Protein AF-A0A950K5E9-F1 (afdb_monomer)

Nearest PDB structures (foldseek):
  7qwk-assembly5_E  TM=5.659E-01  e=1.089E+00  Homo sapiens
  3qam-assembly1_E  TM=7.586E-01  e=2.704E+00  Mus musculus
  7qwk-assembly7_G  TM=5.672E-01  e=1.291E+00  Homo sapiens
  6aar-assembly1_A  TM=5.950E-01  e=1.531E+00  Homo sapiens
  8ie5-assembly1_A  TM=5.416E-01  e=1.531E+00  Homo sapiens

pLDDT: mean 90.54, std 13.65, range [38.53, 98.0]

Sequence (75 aa):
MDGHKPKFVTLREYPQVGPYRVRILEDGVTRSRCLDIREHVHPQGLSRYGIRIKFRSDLEFLRDVLGAVLRDPLF

Secondary structure (DSSP, 8-state):
------SEEEEEE---BTTEEEEEEEETTT--EEEEEEEEETTTEEEEEEEEE--HHHHHHHHHHHHHHTT-TT-

Solvent-accessible surface area (backbone atoms only — not comparable to full-atom values): 4482 Å² total; per-residue (Å²): 134,85,77,80,70,66,62,58,44,80,78,44,78,54,78,66,55,87,60,27,42,38,32,38,32,30,28,70,84,80,66,47,57,29,45,36,40,29,34,48,45,87,91,81,41,74,52,88,55,62,53,73,51,64,52,65,68,60,52,53,50,50,51,52,51,52,53,51,49,76,67,40,93,90,105

Radius of gyration: 14.88 Å; Cα contacts (8 Å, |Δi|>4): 105; chains: 1; bounding box: 40×22×39 Å

Structure (mmCIF, N/CA/C/O backbone):
data_AF-A0A950K5E9-F1
#
_entry.id   AF-A0A950K5E9-F1
#
loop_
_atom_site.group_PDB
_atom_site.id
_atom_site.type_symbol
_atom_site.label_atom_id
_atom_site.label_alt_id
_atom_site.label_comp_id
_atom_site.label_asym_id
_atom_site.label_entity_id
_atom_site.label_seq_id
_atom_site.pdbx_PDB_ins_code
_atom_site.Cartn_x
_atom_site.Cartn_y
_atom_site.Cartn_z
_atom_site.occupancy
_atom_site.B_iso_or_equiv
_atom_site.auth_seq_id
_atom_site.auth_comp_id
_atom_site.auth_asym_id
_atom_site.auth_atom_id
_atom_site.pdbx_PDB_model_num
ATOM 1 N N . MET A 1 1 ? 24.535 -10.846 -20.884 1.00 38.53 1 MET A N 1
ATOM 2 C CA . MET A 1 1 ? 24.342 -10.788 -19.419 1.00 38.53 1 MET A CA 1
ATOM 3 C C . MET A 1 1 ? 23.145 -9.889 -19.160 1.00 38.53 1 MET A C 1
ATOM 5 O O . MET A 1 1 ? 23.313 -8.683 -19.032 1.00 38.53 1 MET A O 1
ATOM 9 N N . ASP A 1 2 ? 21.938 -10.453 -19.181 1.00 41.94 2 ASP A N 1
ATOM 10 C CA . ASP A 1 2 ? 20.709 -9.685 -18.970 1.00 41.94 2 ASP A CA 1
ATOM 11 C C . ASP A 1 2 ? 20.543 -9.386 -17.482 1.00 41.94 2 ASP A C 1
ATOM 13 O O . ASP A 1 2 ? 20.013 -10.180 -16.706 1.00 41.94 2 ASP A O 1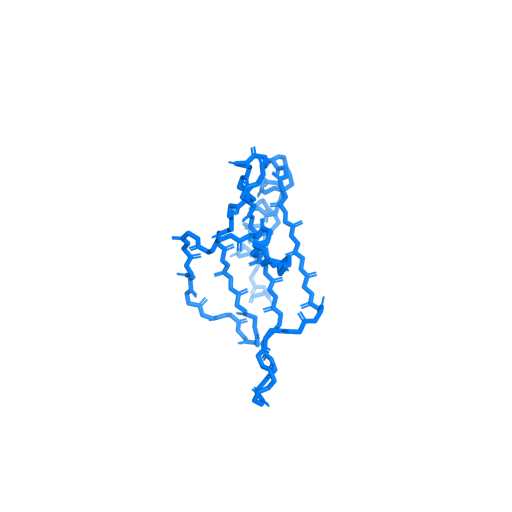
ATOM 17 N N . GLY A 1 3 ? 21.064 -8.228 -17.074 1.00 42.53 3 GLY A N 1
ATOM 18 C CA . GLY A 1 3 ? 20.844 -7.671 -15.749 1.00 42.53 3 GLY A CA 1
ATOM 19 C C . GLY A 1 3 ? 19.355 -7.409 -15.560 1.00 42.53 3 GLY A C 1
ATOM 20 O O . GLY A 1 3 ? 18.819 -6.433 -16.084 1.00 42.53 3 GLY A O 1
ATOM 21 N N . HIS A 1 4 ? 18.687 -8.296 -14.827 1.00 46.91 4 HIS A N 1
ATOM 22 C CA . HIS A 1 4 ? 17.288 -8.168 -14.440 1.00 46.91 4 HIS A CA 1
ATOM 23 C C . HI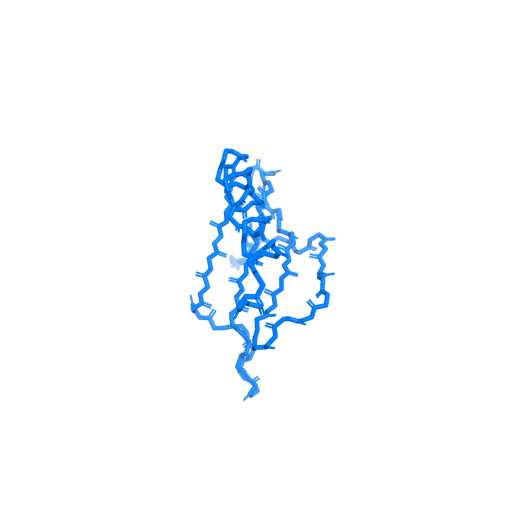S A 1 4 ? 17.146 -6.926 -13.546 1.00 46.91 4 HIS A C 1
ATOM 25 O O . HIS A 1 4 ? 17.275 -7.001 -12.325 1.00 46.91 4 HIS A O 1
ATOM 31 N N . LYS A 1 5 ? 16.959 -5.746 -14.153 1.00 53.69 5 LYS A N 1
ATOM 32 C CA . LYS A 1 5 ? 16.707 -4.509 -13.407 1.00 53.69 5 LYS A CA 1
ATOM 33 C C . LYS A 1 5 ? 15.466 -4.744 -12.540 1.00 53.69 5 LYS A C 1
ATOM 35 O O . LYS A 1 5 ? 14.438 -5.160 -13.085 1.00 53.69 5 LYS A O 1
ATOM 40 N N . PRO A 1 6 ? 15.526 -4.520 -11.215 1.00 55.84 6 PRO A N 1
ATOM 41 C CA . PRO A 1 6 ? 14.353 -4.684 -10.374 1.00 55.84 6 PRO A CA 1
ATOM 42 C C . PRO A 1 6 ? 13.249 -3.766 -10.904 1.00 55.84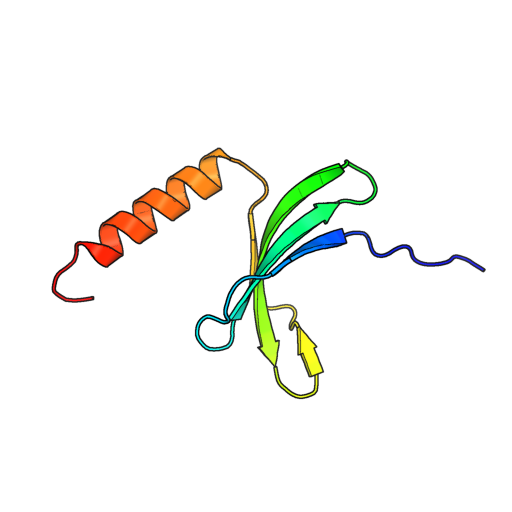 6 PRO A C 1
ATOM 44 O O . PRO A 1 6 ? 13.425 -2.553 -10.986 1.00 55.84 6 PRO A O 1
ATOM 47 N N . LYS A 1 7 ? 12.112 -4.362 -11.297 1.00 80.00 7 LYS A N 1
ATOM 48 C CA . LYS A 1 7 ? 10.965 -3.638 -11.875 1.00 80.00 7 LYS A CA 1
ATOM 49 C C . LYS A 1 7 ? 10.454 -2.512 -10.975 1.00 80.00 7 LYS A C 1
ATOM 51 O O . LYS A 1 7 ? 9.823 -1.596 -11.477 1.00 80.00 7 LYS A O 1
ATOM 56 N N . PHE A 1 8 ? 10.728 -2.576 -9.673 1.00 90.25 8 PHE A N 1
ATOM 57 C CA . PHE A 1 8 ? 10.286 -1.593 -8.696 1.00 90.25 8 PHE A CA 1
ATOM 58 C C . PHE A 1 8 ? 11.436 -1.146 -7.796 1.00 90.25 8 PHE A C 1
ATOM 60 O O . PHE A 1 8 ? 12.174 -1.980 -7.270 1.00 90.25 8 PHE A O 1
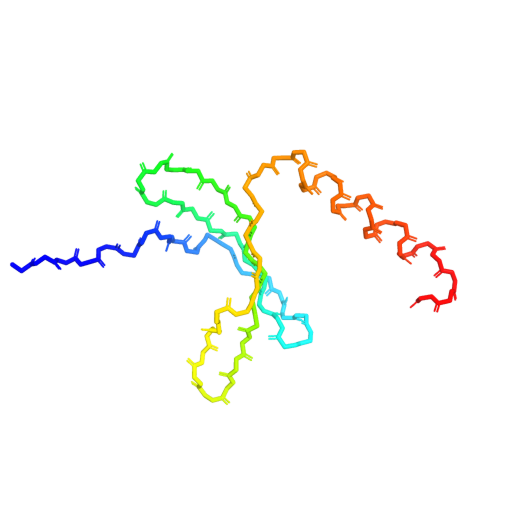ATOM 67 N N . VAL A 1 9 ? 11.530 0.162 -7.572 1.00 94.25 9 VAL A N 1
ATOM 68 C CA . VAL A 1 9 ? 12.434 0.787 -6.599 1.00 94.25 9 VAL A CA 1
ATOM 69 C C . VAL A 1 9 ? 11.617 1.228 -5.388 1.00 94.25 9 VAL A C 1
ATOM 71 O O . VAL A 1 9 ? 10.546 1.810 -5.545 1.00 94.25 9 VAL A O 1
ATOM 74 N N . THR A 1 10 ? 12.104 0.955 -4.175 1.00 96.00 10 THR A N 1
ATOM 75 C CA . THR A 1 10 ? 11.464 1.463 -2.952 1.00 96.00 10 THR A CA 1
ATOM 76 C C . THR A 1 10 ? 11.828 2.931 -2.777 1.00 96.00 10 THR A C 1
ATOM 78 O O . THR A 1 10 ? 12.998 3.256 -2.610 1.00 96.00 10 THR A O 1
ATOM 81 N N . LEU A 1 11 ? 10.831 3.813 -2.816 1.00 97.12 11 LEU A N 1
ATOM 82 C CA . LEU A 1 11 ? 11.014 5.245 -2.575 1.00 97.12 11 LEU A CA 1
ATOM 83 C C . LEU A 1 11 ? 10.912 5.596 -1.092 1.00 97.12 11 LEU A C 1
ATOM 85 O O . LEU A 1 11 ? 11.553 6.531 -0.620 1.00 97.12 11 LEU A O 1
ATOM 89 N N . ARG A 1 12 ? 10.045 4.884 -0.372 1.00 97.94 12 ARG A N 1
ATOM 90 C CA . ARG A 1 12 ? 9.794 5.107 1.050 1.00 97.94 12 ARG A CA 1
ATOM 91 C C . ARG A 1 12 ? 9.331 3.818 1.699 1.00 97.94 12 ARG A C 1
ATOM 93 O O . ARG A 1 12 ? 8.509 3.105 1.129 1.00 97.94 12 ARG A O 1
ATOM 100 N N . GLU A 1 13 ? 9.811 3.574 2.905 1.00 96.94 13 GLU A N 1
ATOM 101 C CA . GLU A 1 13 ? 9.321 2.524 3.788 1.00 96.94 13 GLU A CA 1
ATOM 102 C C . GLU A 1 13 ? 8.758 3.162 5.059 1.00 96.94 13 GLU A C 1
ATOM 104 O O . GLU A 1 13 ? 9.278 4.170 5.539 1.00 96.94 13 GLU A O 1
ATOM 109 N N . TYR A 1 14 ? 7.659 2.607 5.555 1.00 96.44 14 TYR A N 1
ATOM 110 C CA . TYR A 1 14 ? 6.997 3.023 6.786 1.00 96.44 14 TYR A CA 1
ATOM 111 C C . TYR A 1 14 ? 7.265 2.008 7.905 1.00 96.44 14 TYR A C 1
ATOM 113 O O . TYR A 1 14 ? 7.701 0.887 7.618 1.00 96.44 14 TYR A O 1
ATOM 121 N N . PRO A 1 15 ? 6.980 2.362 9.174 1.00 95.25 15 PRO A N 1
ATOM 122 C CA . PRO A 1 15 ? 6.988 1.397 10.263 1.00 95.25 15 PRO A CA 1
ATOM 123 C C . PRO A 1 15 ? 6.166 0.151 9.926 1.00 95.25 15 PRO A C 1
ATOM 125 O O . PRO A 1 15 ? 5.132 0.217 9.257 1.00 95.25 15 PRO A O 1
ATOM 128 N N . GLN A 1 16 ? 6.657 -0.994 10.385 1.00 93.19 16 GLN A N 1
ATOM 129 C CA . GLN A 1 16 ? 5.996 -2.276 10.189 1.00 93.19 16 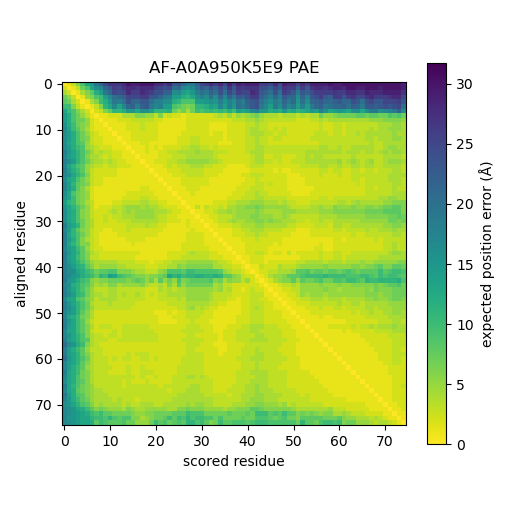GLN A CA 1
ATOM 130 C C . GLN A 1 16 ? 4.644 -2.298 10.920 1.00 93.19 16 GLN A C 1
ATOM 132 O O . GLN A 1 16 ? 4.534 -1.792 12.036 1.00 93.19 16 GLN A O 1
ATOM 137 N N . VAL A 1 17 ? 3.634 -2.918 10.307 1.00 94.12 17 VAL A N 1
ATOM 138 C CA . VAL A 1 17 ? 2.305 -3.123 10.904 1.00 94.12 17 VAL A CA 1
ATOM 139 C C . VAL A 1 17 ? 2.057 -4.625 11.012 1.00 94.12 17 VAL A C 1
ATOM 141 O O . VAL A 1 17 ? 1.856 -5.301 10.003 1.00 94.12 17 VAL A O 1
ATOM 144 N N . GLY A 1 18 ? 2.113 -5.178 12.227 1.00 93.69 18 GLY A N 1
ATOM 145 C CA . GLY A 1 18 ? 2.068 -6.633 12.424 1.00 93.69 18 GLY A CA 1
ATOM 146 C C . GLY A 1 18 ? 3.194 -7.326 11.636 1.00 93.69 18 GLY A C 1
ATOM 147 O O . GLY A 1 18 ? 4.331 -6.870 11.717 1.00 93.69 18 GLY A O 1
ATOM 148 N N . PRO A 1 19 ? 2.932 -8.381 10.842 1.00 94.75 19 PRO A N 1
ATOM 149 C CA . PRO A 1 19 ? 3.941 -8.993 9.972 1.00 94.75 19 PRO A CA 1
ATOM 150 C C . PRO A 1 19 ? 4.143 -8.246 8.637 1.00 94.75 19 PRO A C 1
ATOM 152 O O . PRO A 1 19 ? 4.927 -8.694 7.803 1.00 94.75 19 PRO A O 1
ATOM 155 N N . TYR A 1 20 ? 3.448 -7.130 8.388 1.00 97.25 20 TYR A N 1
ATOM 156 C CA . TYR A 1 20 ? 3.433 -6.466 7.083 1.00 97.25 20 TYR A CA 1
ATOM 157 C C . TYR A 1 20 ? 4.387 -5.273 7.003 1.00 97.25 20 TYR A C 1
ATOM 159 O O . TYR A 1 20 ? 4.392 -4.379 7.851 1.00 97.25 20 TYR A O 1
ATOM 167 N N . ARG A 1 21 ? 5.150 -5.217 5.909 1.00 96.50 21 ARG A N 1
ATOM 168 C CA . ARG A 1 21 ? 5.907 -4.040 5.473 1.00 96.50 21 ARG A CA 1
ATOM 169 C C . ARG A 1 21 ? 5.026 -3.167 4.590 1.00 96.50 21 ARG A C 1
ATOM 171 O O . ARG A 1 21 ? 4.370 -3.675 3.681 1.00 96.50 21 ARG A O 1
ATOM 178 N N . VAL A 1 22 ? 5.060 -1.860 4.830 1.00 97.31 22 VAL A N 1
ATOM 179 C CA . VAL A 1 22 ? 4.282 -0.857 4.092 1.00 97.31 22 VAL A CA 1
ATOM 180 C C . VAL A 1 22 ? 5.247 0.085 3.383 1.00 97.31 22 VAL A C 1
ATOM 182 O O . VAL A 1 22 ? 6.115 0.684 4.019 1.00 97.31 22 VAL A O 1
ATOM 185 N N . ARG A 1 23 ? 5.146 0.191 2.054 1.00 97.50 23 ARG A N 1
ATOM 186 C CA . ARG A 1 23 ? 6.140 0.891 1.225 1.00 97.50 23 ARG A CA 1
ATOM 187 C C . ARG A 1 23 ? 5.509 1.632 0.055 1.00 97.50 23 ARG A C 1
ATOM 189 O O . ARG A 1 23 ? 4.520 1.177 -0.512 1.00 97.50 23 ARG A O 1
ATOM 196 N N . ILE A 1 24 ? 6.138 2.729 -0.360 1.00 98.00 24 ILE A N 1
ATOM 197 C CA . ILE A 1 24 ? 5.897 3.346 -1.667 1.00 98.00 24 ILE A CA 1
ATOM 198 C C . ILE A 1 24 ? 6.953 2.836 -2.633 1.00 98.00 24 ILE A C 1
ATOM 200 O O . ILE A 1 24 ? 8.152 3.019 -2.406 1.00 98.00 24 ILE A O 1
ATOM 204 N N . LEU A 1 25 ? 6.497 2.220 -3.717 1.00 97.00 25 LEU A N 1
ATOM 205 C CA . LEU A 1 25 ? 7.346 1.743 -4.799 1.00 97.00 25 LEU A CA 1
ATOM 206 C C . LEU A 1 25 ? 7.154 2.607 -6.047 1.00 97.00 25 LEU A C 1
ATOM 208 O O . LEU A 1 25 ? 6.076 3.161 -6.260 1.00 97.00 25 LEU A O 1
ATOM 212 N N . GLU A 1 26 ? 8.178 2.678 -6.890 1.00 96.25 26 GLU A N 1
ATOM 213 C CA . GLU A 1 26 ? 8.126 3.270 -8.229 1.00 96.25 26 GLU A CA 1
ATOM 214 C C . GLU A 1 26 ? 8.533 2.231 -9.269 1.00 96.25 26 GLU A C 1
ATOM 216 O O . GLU A 1 26 ? 9.574 1.588 -9.129 1.00 96.25 26 GLU A O 1
ATOM 221 N N . ASP A 1 27 ? 7.701 2.050 -10.293 1.00 91.69 27 ASP A N 1
ATOM 222 C CA . ASP A 1 27 ? 8.004 1.190 -11.434 1.00 91.69 27 ASP A CA 1
ATOM 223 C C . ASP A 1 27 ? 9.140 1.815 -12.258 1.00 91.69 27 ASP A C 1
ATOM 225 O O . ASP A 1 27 ? 9.055 2.966 -12.692 1.00 91.69 27 ASP A O 1
ATOM 229 N N . GLY A 1 28 ? 10.221 1.067 -12.474 1.00 88.06 28 GLY A N 1
ATOM 230 C CA . GLY A 1 28 ? 11.393 1.554 -13.200 1.00 88.06 28 GLY A CA 1
ATOM 231 C C . GLY A 1 28 ? 11.138 1.817 -14.687 1.00 88.06 28 GLY A C 1
ATOM 232 O O . GLY A 1 28 ? 11.889 2.574 -15.298 1.00 88.06 28 GLY A O 1
ATOM 233 N N . VAL A 1 29 ? 10.091 1.217 -15.261 1.00 88.31 29 VAL A N 1
ATOM 234 C CA . VAL A 1 29 ? 9.712 1.352 -16.673 1.00 88.31 29 VAL A CA 1
ATOM 235 C C . VAL A 1 29 ? 8.667 2.445 -16.839 1.00 88.31 29 VAL A C 1
ATOM 237 O O . VAL A 1 29 ? 8.877 3.384 -17.600 1.00 88.31 29 VAL A O 1
ATOM 240 N N . THR A 1 30 ? 7.547 2.357 -16.117 1.00 90.56 30 THR A N 1
ATOM 241 C CA . THR A 1 30 ? 6.434 3.305 -16.302 1.00 90.56 30 THR A CA 1
ATOM 242 C C . THR A 1 30 ? 6.573 4.571 -15.463 1.00 90.56 30 THR A C 1
ATOM 244 O O . THR A 1 30 ? 5.778 5.496 -15.622 1.00 90.56 30 THR A O 1
ATOM 247 N N . ARG A 1 31 ? 7.538 4.606 -14.530 1.00 91.25 31 ARG A N 1
ATOM 248 C CA . ARG A 1 31 ? 7.711 5.670 -13.522 1.00 91.25 31 ARG A CA 1
ATOM 249 C C . ARG A 1 31 ? 6.468 5.871 -12.640 1.00 91.25 31 ARG A C 1
ATOM 251 O O . ARG A 1 31 ? 6.359 6.867 -11.931 1.00 91.25 31 ARG A O 1
ATOM 258 N N . SER A 1 32 ? 5.518 4.933 -12.671 1.00 92.69 32 SER A N 1
ATOM 259 C CA . SER A 1 32 ? 4.288 4.996 -11.882 1.00 92.69 32 SER A CA 1
ATOM 260 C C . SER A 1 32 ? 4.553 4.551 -10.451 1.00 92.69 32 SER A C 1
ATOM 262 O O . SER A 1 32 ? 5.311 3.609 -10.215 1.00 92.69 32 SER A O 1
ATOM 264 N N . ARG A 1 33 ? 3.894 5.197 -9.488 1.00 95.94 33 ARG A N 1
ATOM 265 C CA . ARG A 1 33 ? 4.026 4.865 -8.067 1.00 95.94 33 ARG A CA 1
ATOM 266 C 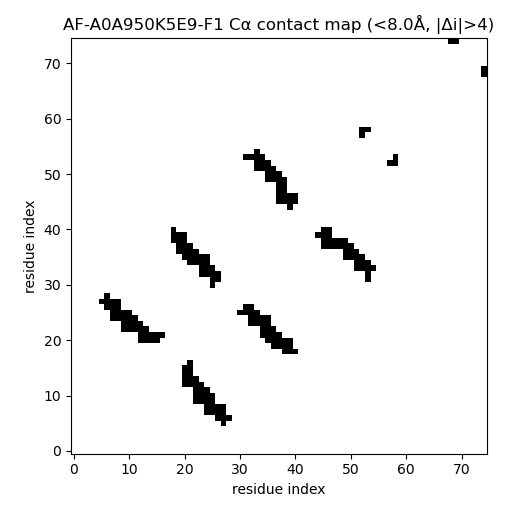C . ARG A 1 33 ? 2.880 3.989 -7.592 1.00 95.94 33 ARG A C 1
ATOM 268 O O . ARG A 1 33 ? 1.767 4.092 -8.099 1.00 95.94 33 ARG A O 1
ATOM 275 N N . CYS A 1 34 ? 3.149 3.149 -6.602 1.00 96.56 34 CYS A N 1
ATOM 276 C CA . CYS A 1 34 ? 2.119 2.363 -5.938 1.00 96.56 34 CYS A CA 1
ATOM 277 C C . CYS A 1 34 ? 2.417 2.183 -4.452 1.00 96.56 34 CYS A C 1
ATOM 279 O O . CYS A 1 34 ? 3.578 2.178 -4.035 1.00 96.56 34 CYS A O 1
ATOM 281 N N . LEU A 1 35 ? 1.361 1.973 -3.671 1.00 97.75 35 LEU A N 1
ATOM 282 C CA . LEU A 1 35 ? 1.475 1.444 -2.317 1.00 97.75 35 LEU A CA 1
ATOM 283 C C . LEU A 1 35 ? 1.680 -0.072 -2.406 1.00 97.75 35 LEU A C 1
ATOM 285 O O . LEU A 1 35 ? 0.937 -0.743 -3.117 1.00 97.75 35 LEU A O 1
ATOM 289 N N . ASP A 1 36 ? 2.667 -0.614 -1.702 1.00 97.31 36 ASP A N 1
ATOM 290 C CA . ASP A 1 36 ? 2.873 -2.053 -1.517 1.00 97.31 36 ASP A CA 1
ATOM 291 C C . ASP A 1 36 ? 2.761 -2.370 -0.023 1.00 97.31 36 ASP A C 1
ATOM 293 O O . ASP A 1 36 ? 3.497 -1.809 0.791 1.00 97.31 36 ASP A O 1
ATOM 297 N N . ILE A 1 37 ? 1.824 -3.254 0.320 1.00 97.56 37 ILE A N 1
ATOM 298 C CA . ILE A 1 37 ? 1.654 -3.804 1.668 1.00 97.56 37 ILE A CA 1
ATOM 299 C C . ILE A 1 37 ? 1.882 -5.300 1.552 1.00 97.56 37 ILE A C 1
ATOM 301 O O . ILE A 1 37 ? 1.141 -5.984 0.844 1.00 97.56 37 ILE A O 1
ATOM 305 N N . ARG A 1 38 ? 2.930 -5.813 2.188 1.00 97.00 38 ARG A N 1
ATOM 306 C CA . ARG A 1 38 ? 3.391 -7.179 1.941 1.00 97.00 38 ARG A CA 1
ATOM 307 C C . ARG A 1 38 ? 3.908 -7.821 3.203 1.00 97.00 38 ARG A C 1
ATOM 309 O O . ARG A 1 38 ? 4.631 -7.189 3.968 1.00 97.00 38 ARG A O 1
ATOM 316 N N . GLU A 1 39 ? 3.523 -9.067 3.405 1.00 97.12 39 GLU A N 1
ATOM 317 C CA . GLU A 1 39 ? 3.972 -9.841 4.546 1.00 97.12 39 GLU A CA 1
ATOM 318 C C . GLU A 1 39 ? 5.487 -10.060 4.461 1.00 97.12 39 GLU A C 1
ATOM 320 O O . GLU A 1 39 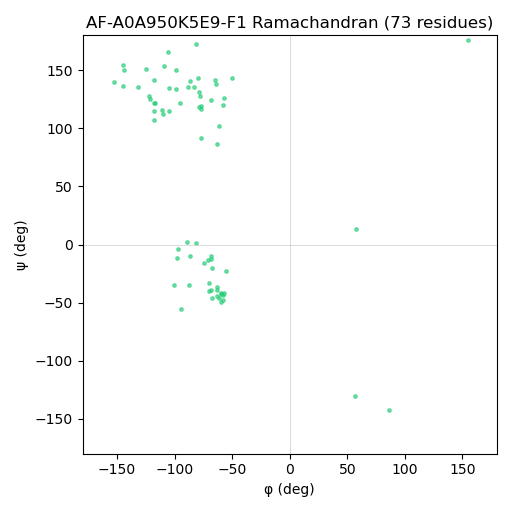? 6.054 -10.320 3.394 1.00 97.12 39 GLU A O 1
ATOM 325 N N . HIS A 1 40 ? 6.145 -9.925 5.603 1.00 94.38 40 HIS A N 1
ATOM 326 C CA . HIS A 1 40 ? 7.551 -10.213 5.787 1.00 94.38 40 HIS A CA 1
ATOM 327 C C . HIS A 1 40 ? 7.700 -11.450 6.671 1.00 94.38 40 HIS A C 1
ATOM 329 O O . HIS A 1 40 ? 7.355 -11.431 7.852 1.00 94.38 40 HIS A O 1
ATOM 335 N N . VAL A 1 41 ? 8.257 -12.513 6.100 1.00 92.00 41 VAL A N 1
ATOM 336 C CA . VAL A 1 41 ? 8.503 -13.786 6.778 1.00 92.00 41 VAL A CA 1
ATOM 337 C C . VAL A 1 41 ? 9.996 -13.877 7.061 1.00 92.00 41 VAL A C 1
ATOM 339 O O . VAL A 1 41 ? 10.812 -13.898 6.145 1.00 92.00 41 VAL A O 1
ATOM 342 N N . HIS A 1 42 ? 10.377 -13.882 8.335 1.00 82.88 42 HIS A N 1
ATOM 343 C CA . HIS A 1 42 ? 11.777 -14.015 8.726 1.00 82.88 42 HIS A CA 1
ATOM 344 C C . HIS A 1 42 ? 12.194 -15.497 8.744 1.00 82.88 42 HIS A C 1
ATOM 346 O O . HIS A 1 42 ? 11.472 -16.298 9.341 1.00 82.88 42 HIS A O 1
ATOM 352 N N . PRO A 1 43 ? 13.374 -15.876 8.207 1.00 86.31 43 PRO A N 1
ATOM 353 C CA . PRO A 1 43 ? 14.419 -15.044 7.582 1.00 86.31 43 PRO A CA 1
ATOM 354 C C . PRO A 1 43 ? 14.263 -14.807 6.065 1.00 86.31 43 PRO A C 1
ATOM 356 O O . PRO A 1 43 ? 15.134 -14.198 5.451 1.00 86.31 43 PRO A O 1
ATOM 359 N N . GLN A 1 44 ? 13.199 -15.308 5.435 1.00 87.06 44 GLN A N 1
ATOM 360 C CA . GLN A 1 44 ? 13.037 -15.360 3.974 1.00 87.06 44 GLN A CA 1
ATOM 361 C C . GLN A 1 44 ? 12.798 -13.996 3.299 1.00 87.06 44 GLN A C 1
ATOM 363 O O . GLN A 1 44 ? 12.902 -13.891 2.077 1.00 87.06 44 GLN A O 1
ATOM 368 N N . GLY A 1 45 ? 12.484 -12.951 4.063 1.00 89.88 45 GLY A N 1
ATOM 369 C CA . GLY A 1 45 ? 12.198 -11.621 3.541 1.00 89.88 45 GLY A CA 1
ATOM 370 C C . GLY A 1 45 ? 10.729 -11.454 3.151 1.00 89.88 45 GLY A C 1
ATOM 371 O O . GLY A 1 45 ? 9.823 -11.924 3.834 1.00 89.88 45 GLY A O 1
ATOM 372 N N . LEU A 1 46 ? 10.462 -10.728 2.066 1.00 90.25 46 LEU A N 1
ATOM 373 C CA . LEU A 1 46 ? 9.092 -10.420 1.645 1.00 90.25 46 LEU A CA 1
ATOM 374 C C . LEU A 1 46 ? 8.429 -11.610 0.950 1.00 90.25 46 LEU A C 1
ATOM 376 O O . LEU A 1 46 ? 8.953 -12.131 -0.036 1.00 90.25 46 LEU A O 1
ATOM 380 N N . SER A 1 47 ? 7.240 -11.986 1.413 1.00 92.44 47 SER A N 1
ATOM 381 C CA . SER A 1 47 ? 6.464 -13.079 0.835 1.00 92.44 47 SER A CA 1
ATOM 382 C C . SER A 1 47 ? 5.676 -12.633 -0.407 1.00 92.44 47 SER A C 1
ATOM 384 O O . SER A 1 47 ? 5.609 -11.454 -0.779 1.00 92.44 47 SER A O 1
ATOM 386 N N . ARG A 1 48 ? 5.054 -13.592 -1.101 1.00 91.12 48 ARG A N 1
ATOM 387 C CA . ARG A 1 48 ? 4.131 -13.282 -2.207 1.00 91.12 48 ARG A CA 1
ATOM 388 C C . ARG A 1 48 ? 2.783 -12.756 -1.706 1.00 91.12 48 ARG A C 1
ATOM 390 O O . ARG A 1 48 ? 2.075 -12.127 -2.492 1.00 91.12 48 ARG A O 1
ATOM 397 N N . TYR A 1 49 ? 2.471 -12.946 -0.425 1.00 94.25 49 TYR A N 1
ATOM 398 C CA . TYR A 1 49 ? 1.226 -12.516 0.196 1.00 94.25 49 TYR A CA 1
ATOM 399 C C . TYR A 1 49 ? 1.268 -11.022 0.512 1.00 94.25 49 TYR A C 1
ATOM 401 O O . TYR A 1 49 ? 2.127 -10.517 1.234 1.00 94.25 49 TYR A O 1
ATOM 409 N N . GLY A 1 50 ? 0.351 -10.290 -0.106 1.00 95.12 50 GLY A N 1
ATOM 410 C CA . GLY A 1 50 ? 0.283 -8.843 -0.012 1.00 95.12 50 GLY A CA 1
ATOM 411 C C . GLY A 1 50 ? -0.403 -8.233 -1.219 1.00 95.12 50 GLY A C 1
ATOM 412 O O . GLY A 1 50 ? -0.719 -8.915 -2.195 1.00 95.12 50 GLY A O 1
ATOM 413 N N . ILE A 1 51 ? -0.579 -6.921 -1.169 1.00 95.81 51 ILE A N 1
ATOM 414 C CA . ILE A 1 51 ? -1.287 -6.145 -2.180 1.00 95.81 51 ILE A CA 1
ATOM 415 C C . ILE A 1 51 ? -0.411 -5.018 -2.717 1.00 95.81 51 ILE A C 1
ATOM 417 O O . ILE A 1 51 ? 0.454 -4.482 -2.021 1.00 95.81 51 ILE A O 1
ATOM 421 N N . ARG A 1 52 ? -0.654 -4.654 -3.979 1.00 95.44 52 ARG A N 1
ATOM 422 C CA . ARG A 1 52 ? -0.174 -3.403 -4.567 1.00 95.44 52 ARG A CA 1
ATOM 423 C C . ARG A 1 52 ? -1.355 -2.591 -5.045 1.00 95.44 52 ARG A C 1
ATOM 425 O O . ARG A 1 52 ? -2.123 -3.078 -5.868 1.00 95.44 52 ARG A O 1
ATOM 432 N N . ILE A 1 53 ? -1.445 -1.355 -4.581 1.00 96.94 53 ILE A N 1
ATOM 433 C CA . ILE A 1 53 ? -2.515 -0.433 -4.947 1.00 96.94 53 ILE A CA 1
ATOM 434 C C . ILE A 1 53 ? -1.906 0.664 -5.811 1.00 96.94 53 ILE A C 1
ATOM 436 O O . ILE A 1 53 ? -1.051 1.430 -5.357 1.00 96.94 53 ILE A O 1
ATOM 440 N N . LYS A 1 54 ? -2.292 0.680 -7.089 1.00 95.25 54 LYS A N 1
ATOM 441 C CA . LYS A 1 54 ? -1.740 1.590 -8.104 1.00 95.25 54 LYS A CA 1
ATOM 442 C C . LYS A 1 54 ? -2.647 2.785 -8.375 1.00 95.25 54 LYS A C 1
ATOM 444 O O . LYS A 1 54 ? -2.150 3.865 -8.676 1.00 95.25 54 LYS A O 1
ATOM 449 N N . PHE A 1 55 ? -3.958 2.585 -8.307 1.00 95.50 55 PHE A N 1
ATOM 450 C CA . PHE A 1 55 ? -4.924 3.617 -8.649 1.00 95.50 55 PHE A CA 1
ATOM 451 C C . PHE A 1 55 ? -5.224 4.499 -7.446 1.00 95.50 55 PHE A C 1
ATOM 453 O O . PHE A 1 55 ? -5.335 4.036 -6.312 1.00 95.50 55 PHE A O 1
ATOM 460 N N . ARG A 1 56 ? -5.361 5.798 -7.710 1.00 94.94 56 ARG A N 1
ATOM 461 C CA . ARG A 1 56 ? -5.674 6.788 -6.681 1.00 94.94 56 ARG A CA 1
ATOM 462 C C . ARG A 1 56 ? -7.045 6.545 -6.045 1.00 94.94 56 ARG A C 1
ATOM 464 O O . ARG A 1 56 ? -7.148 6.658 -4.831 1.00 94.94 56 ARG A O 1
ATOM 471 N N . SER A 1 57 ? -8.043 6.162 -6.840 1.00 97.75 57 SER A N 1
ATOM 472 C CA . SER A 1 57 ? -9.395 5.841 -6.365 1.00 97.75 57 SER A CA 1
ATOM 473 C C . SER A 1 57 ? -9.390 4.737 -5.308 1.00 97.75 57 SER A C 1
ATOM 475 O O . SER A 1 57 ? -10.055 4.855 -4.286 1.00 97.75 57 SER A O 1
ATOM 477 N N . ASP A 1 58 ? -8.584 3.694 -5.511 1.00 97.94 58 ASP A N 1
ATOM 478 C CA . ASP A 1 58 ? -8.489 2.570 -4.577 1.00 97.94 58 ASP A CA 1
ATOM 479 C C . ASP A 1 58 ? -7.801 2.985 -3.267 1.00 97.94 58 ASP A C 1
ATOM 481 O O . ASP A 1 58 ? -8.142 2.490 -2.196 1.00 97.94 58 ASP A O 1
ATOM 485 N N . LEU A 1 59 ? -6.840 3.916 -3.333 1.00 97.31 59 LEU A N 1
ATOM 486 C CA . LEU A 1 59 ? -6.197 4.493 -2.147 1.00 97.31 59 LEU A CA 1
ATOM 487 C C . LEU A 1 59 ? -7.152 5.399 -1.364 1.00 97.31 59 LEU A C 1
ATOM 489 O O . LEU A 1 59 ? -7.139 5.378 -0.136 1.00 97.31 59 LEU A O 1
ATOM 493 N N . GLU A 1 60 ? -7.964 6.191 -2.063 1.00 98.00 60 GLU A N 1
ATOM 494 C CA . GLU A 1 60 ? -9.007 7.022 -1.457 1.00 98.00 60 GLU A CA 1
ATOM 495 C C . GLU A 1 60 ? -10.057 6.139 -0.772 1.00 98.00 60 GLU A C 1
ATOM 497 O O . GLU A 1 60 ? -10.365 6.362 0.397 1.00 98.00 60 GLU A O 1
ATOM 502 N N . PHE A 1 61 ? -10.490 5.062 -1.432 1.00 97.88 61 PHE A N 1
ATOM 503 C CA . PHE A 1 61 ? -11.384 4.074 -0.834 1.00 97.88 61 PHE A CA 1
ATOM 504 C C . PHE A 1 61 ? -10.759 3.383 0.388 1.00 97.88 61 PHE A C 1
ATOM 506 O O . PHE A 1 61 ? -11.392 3.302 1.439 1.00 97.88 61 PHE A O 1
ATOM 513 N N . LEU A 1 62 ? -9.497 2.938 0.304 1.00 96.81 62 LEU A N 1
ATOM 514 C CA . LEU A 1 62 ? -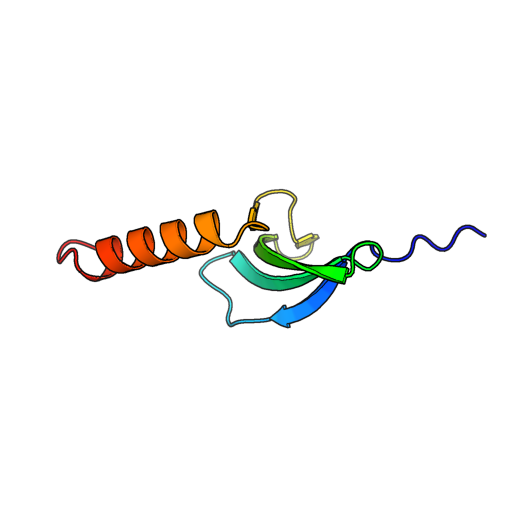8.796 2.337 1.443 1.00 96.81 62 LEU A CA 1
ATOM 515 C C . LEU A 1 62 ? -8.694 3.309 2.625 1.00 96.81 62 LEU A C 1
ATOM 517 O O . LEU A 1 62 ? -8.908 2.908 3.766 1.00 96.81 62 LEU A O 1
ATOM 521 N N . ARG A 1 63 ? -8.386 4.586 2.371 1.00 97.69 63 ARG A N 1
ATOM 522 C CA . ARG A 1 63 ? -8.369 5.625 3.410 1.00 97.69 63 ARG A CA 1
ATOM 523 C C . ARG A 1 63 ? -9.730 5.735 4.092 1.00 97.69 63 ARG A C 1
ATOM 525 O O . ARG A 1 63 ? -9.778 5.838 5.315 1.00 97.69 63 ARG A O 1
ATOM 532 N N . ASP A 1 64 ? -10.813 5.715 3.326 1.00 97.94 64 ASP A N 1
ATOM 533 C CA . ASP A 1 64 ? -12.162 5.855 3.869 1.00 97.94 64 ASP A CA 1
ATOM 534 C C . ASP A 1 64 ? -12.561 4.628 4.707 1.00 97.94 64 ASP A C 1
ATOM 536 O O . ASP A 1 64 ? -13.107 4.796 5.800 1.00 97.94 64 ASP A O 1
ATOM 540 N N . VAL A 1 65 ? -12.190 3.415 4.271 1.00 97.06 65 VAL A N 1
ATOM 541 C CA . VAL A 1 65 ? -12.333 2.174 5.056 1.00 97.06 65 VAL A CA 1
ATOM 542 C C . VAL A 1 65 ? -11.547 2.258 6.364 1.00 97.06 65 VAL A C 1
ATOM 544 O O . VAL A 1 65 ? -12.111 2.017 7.428 1.00 97.06 65 VAL A O 1
ATOM 547 N N . LEU A 1 66 ? -10.269 2.650 6.316 1.00 96.06 66 LEU A N 1
ATOM 548 C CA . LEU A 1 66 ? -9.449 2.825 7.521 1.00 96.06 66 LEU A CA 1
ATOM 549 C C . LEU A 1 66 ? -10.058 3.868 8.462 1.00 96.06 66 LEU A C 1
ATOM 551 O O . LEU A 1 66 ? -10.108 3.660 9.669 1.00 96.06 66 LEU A O 1
ATOM 555 N N . GLY A 1 67 ? -10.566 4.974 7.916 1.00 97.44 67 GLY A N 1
ATOM 556 C CA . GLY A 1 67 ? -11.255 5.995 8.694 1.00 97.44 67 GLY A CA 1
ATOM 557 C C . GLY A 1 67 ? -12.531 5.476 9.359 1.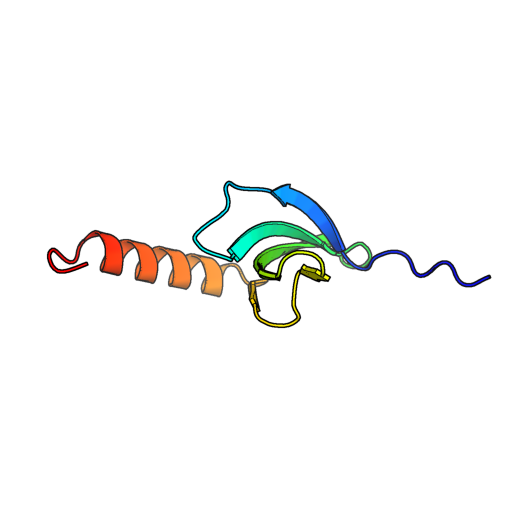00 97.44 67 GLY A C 1
ATOM 558 O O . GLY A 1 67 ? -12.830 5.889 10.473 1.00 97.44 67 GLY A O 1
ATOM 559 N N . ALA A 1 68 ? -13.284 4.593 8.699 1.00 97.31 68 ALA A N 1
ATOM 560 C CA . ALA A 1 68 ? -14.462 3.959 9.286 1.00 97.31 68 ALA A CA 1
ATOM 561 C C . ALA A 1 68 ? -14.081 3.010 10.429 1.00 97.31 68 ALA A C 1
ATOM 563 O O . ALA A 1 68 ? -14.659 3.126 11.504 1.00 97.31 68 ALA A O 1
ATOM 564 N N . VAL A 1 69 ? -13.069 2.159 10.224 1.00 96.88 69 VAL A N 1
ATOM 565 C CA . VAL A 1 69 ? -12.544 1.244 11.254 1.00 96.88 69 VAL A CA 1
ATOM 566 C C . VAL A 1 69 ? -12.080 2.018 12.487 1.00 96.88 69 VAL A C 1
ATOM 568 O O . VAL A 1 69 ? -12.487 1.704 13.592 1.00 96.88 69 VAL A O 1
ATOM 571 N N . LEU A 1 70 ? -11.301 3.088 12.307 1.00 96.25 70 LEU A N 1
ATOM 572 C CA . LEU A 1 70 ? -10.779 3.893 13.421 1.00 96.25 70 LEU A CA 1
ATOM 573 C C . LEU A 1 70 ? -11.849 4.693 14.185 1.00 96.25 70 LEU A C 1
ATOM 575 O O . LEU A 1 70 ? -11.544 5.271 15.226 1.00 96.25 70 LEU A O 1
ATOM 579 N N . ARG A 1 71 ? -13.072 4.800 13.652 1.00 96.25 71 ARG A N 1
ATOM 580 C CA . ARG A 1 71 ? -14.210 5.439 14.332 1.00 96.25 71 ARG A CA 1
ATOM 581 C C . ARG A 1 71 ? -15.133 4.433 15.014 1.00 96.25 71 ARG A C 1
ATOM 583 O O . ARG A 1 71 ? -16.017 4.864 15.752 1.00 96.25 71 ARG A O 1
ATOM 590 N N . ASP A 1 72 ? -14.976 3.142 14.740 1.00 95.94 72 ASP A N 1
ATOM 591 C CA . ASP A 1 72 ? -15.767 2.096 15.376 1.00 95.94 72 ASP A CA 1
ATOM 592 C C . ASP A 1 72 ? -15.233 1.870 16.801 1.00 95.94 72 ASP A C 1
ATOM 594 O O . ASP A 1 72 ? -14.069 1.518 16.955 1.00 95.94 72 ASP A O 1
ATOM 598 N N . PRO A 1 73 ? -16.041 2.081 17.856 1.00 92.75 73 PRO A N 1
ATOM 599 C CA . PRO A 1 73 ? -15.592 1.922 19.240 1.00 92.75 73 PRO A CA 1
ATOM 600 C C . PRO A 1 73 ? -15.289 0.468 19.637 1.00 92.75 73 PRO A C 1
ATOM 602 O O . PRO A 1 73 ? -14.800 0.240 20.744 1.00 92.75 73 PRO A O 1
ATOM 605 N N . LEU A 1 74 ? -15.636 -0.511 18.796 1.00 92.50 74 LEU A N 1
ATOM 606 C CA . LEU A 1 74 ? -15.361 -1.933 19.019 1.00 92.50 74 LEU A CA 1
ATOM 607 C C . LEU A 1 74 ? -14.097 -2.427 18.298 1.00 92.50 74 LEU A C 1
ATOM 609 O O . LEU A 1 74 ? -13.728 -3.591 18.476 1.00 92.50 74 LEU A O 1
ATOM 613 N N . PHE A 1 75 ? -13.457 -1.567 17.503 1.00 80.44 75 PHE A N 1
ATOM 614 C CA . PHE A 1 75 ? -12.143 -1.786 16.895 1.00 80.44 75 PHE A CA 1
ATOM 615 C C . PHE A 1 75 ? -11.059 -1.010 17.649 1.00 80.44 75 PHE A C 1
ATOM 617 O O . PHE A 1 75 ? -9.928 -1.545 17.726 1.00 80.44 75 PHE A O 1
#

Mean predicted aligned error: 5.18 Å

Foldseek 3Di:
DPDPDPQKDFPDWDDADVQWTWTWIAGPVPRAIWIWIFGQDPPVGTDPPTDIGRDPVVVVVVVVVVVVVVPDPVD